Protein AF-A0A3G6NFS5-F1 (afdb_monomer_lite)

Structure (mmCIF, N/CA/C/O backbone):
data_AF-A0A3G6NFS5-F1
#
_entry.id   AF-A0A3G6NFS5-F1
#
loop_
_atom_site.group_PDB
_atom_site.id
_atom_site.type_symbol
_atom_site.label_atom_id
_atom_site.label_alt_id
_atom_site.label_comp_id
_atom_site.label_asym_id
_atom_site.label_entity_id
_atom_site.label_seq_id
_atom_site.pdbx_PDB_ins_code
_atom_site.Cartn_x
_atom_site.Cartn_y
_atom_site.Cartn_z
_atom_site.occupancy
_atom_site.B_iso_or_equiv
_atom_site.auth_seq_id
_atom_site.auth_comp_id
_atom_site.auth_asym_id
_atom_site.auth_atom_id
_atom_site.pdbx_PDB_model_num
ATOM 1 N N . MET A 1 1 ? 0.611 -30.570 -3.300 1.00 66.44 1 MET A N 1
ATOM 2 C CA . MET A 1 1 ? -0.506 -29.615 -3.483 1.00 66.44 1 MET A CA 1
ATOM 3 C C . MET A 1 1 ? -0.122 -28.219 -2.995 1.00 66.44 1 MET A C 1
ATOM 5 O O . MET A 1 1 ? -0.067 -27.314 -3.812 1.00 66.44 1 MET A O 1
ATOM 9 N N . LEU A 1 2 ? 0.277 -28.065 -1.726 1.00 77.44 2 LEU A N 1
ATOM 10 C CA . LEU A 1 2 ? 1.018 -26.889 -1.236 1.00 77.44 2 LEU A CA 1
ATOM 11 C C . LEU A 1 2 ? 2.212 -26.543 -2.146 1.00 77.44 2 LEU A C 1
ATOM 13 O O . LEU A 1 2 ? 2.308 -25.428 -2.649 1.00 77.44 2 LEU A O 1
ATOM 17 N N . ASN A 1 3 ? 3.039 -27.552 -2.446 1.00 80.50 3 ASN A N 1
ATOM 18 C CA . ASN A 1 3 ? 4.167 -27.415 -3.370 1.00 80.50 3 ASN A CA 1
ATOM 19 C C . ASN A 1 3 ? 3.717 -26.956 -4.763 1.00 80.50 3 ASN A C 1
ATOM 21 O O . ASN A 1 3 ? 4.341 -26.085 -5.328 1.00 80.50 3 ASN A O 1
ATOM 25 N N . TYR A 1 4 ? 2.577 -27.427 -5.289 1.00 78.00 4 TYR A N 1
ATOM 26 C CA . TYR A 1 4 ? 2.126 -27.005 -6.622 1.00 78.00 4 TYR A CA 1
ATOM 27 C C . TYR A 1 4 ? 1.915 -25.489 -6.694 1.00 78.00 4 TYR A C 1
ATOM 29 O O . TYR A 1 4 ? 2.420 -24.853 -7.611 1.00 78.00 4 TYR A O 1
ATOM 37 N N . VAL A 1 5 ? 1.216 -24.894 -5.724 1.00 78.56 5 VAL A N 1
ATOM 38 C CA . VAL A 1 5 ? 0.967 -23.446 -5.751 1.00 78.56 5 VAL A CA 1
ATOM 39 C C . VAL A 1 5 ? 2.258 -22.671 -5.480 1.00 78.56 5 VAL A C 1
ATOM 41 O O . VAL A 1 5 ? 2.588 -21.772 -6.245 1.00 78.56 5 VAL A O 1
ATOM 44 N N . ASN A 1 6 ? 3.029 -23.058 -4.462 1.00 81.94 6 ASN A N 1
ATOM 45 C CA . ASN A 1 6 ? 4.277 -22.365 -4.123 1.00 81.94 6 ASN A CA 1
ATOM 46 C C . ASN A 1 6 ? 5.362 -22.502 -5.217 1.00 81.94 6 ASN A C 1
ATOM 48 O O . ASN A 1 6 ? 6.183 -21.602 -5.370 1.00 81.94 6 ASN A O 1
ATOM 52 N N . ASP A 1 7 ? 5.354 -23.589 -5.997 1.00 83.94 7 ASP A N 1
ATOM 53 C CA . ASP A 1 7 ? 6.323 -23.834 -7.075 1.00 83.94 7 ASP A CA 1
ATOM 54 C C . ASP A 1 7 ? 5.907 -23.161 -8.396 1.00 83.94 7 ASP A C 1
ATOM 56 O O . ASP A 1 7 ? 6.768 -22.763 -9.180 1.00 83.94 7 ASP A O 1
ATOM 60 N N . ASN A 1 8 ? 4.600 -23.023 -8.664 1.00 82.19 8 ASN A N 1
ATOM 61 C CA . ASN A 1 8 ? 4.094 -22.459 -9.927 1.00 82.19 8 ASN A CA 1
ATOM 62 C C . ASN A 1 8 ? 3.773 -20.959 -9.850 1.00 82.19 8 ASN A C 1
ATOM 64 O O . ASN A 1 8 ? 3.689 -20.301 -10.886 1.00 82.19 8 ASN A O 1
ATOM 68 N N . TYR A 1 9 ? 3.622 -20.400 -8.648 1.00 79.56 9 TYR A N 1
ATOM 69 C CA . TYR A 1 9 ? 3.323 -18.987 -8.439 1.00 79.56 9 TYR A CA 1
ATOM 70 C C . TYR A 1 9 ? 4.420 -18.362 -7.581 1.00 79.56 9 TYR A C 1
ATOM 72 O O . TYR A 1 9 ? 4.454 -18.525 -6.368 1.00 79.56 9 TYR A O 1
ATOM 80 N N . LYS A 1 10 ? 5.326 -17.626 -8.235 1.00 70.00 10 LYS A N 1
ATOM 81 C CA . LYS A 1 10 ? 6.578 -17.089 -7.665 1.00 70.00 10 LYS A CA 1
ATOM 82 C C . LYS A 1 10 ? 6.409 -16.328 -6.341 1.00 70.00 10 LYS A C 1
ATOM 84 O O . LYS A 1 10 ? 7.317 -16.337 -5.511 1.00 70.00 10 LYS A O 1
ATOM 89 N N . ASP A 1 11 ? 5.264 -15.678 -6.156 1.00 72.75 11 ASP A N 1
ATOM 90 C CA . ASP A 1 11 ? 4.953 -14.882 -4.968 1.00 72.75 11 ASP A CA 1
ATOM 91 C C . ASP A 1 11 ? 3.931 -15.553 -4.037 1.00 72.75 11 ASP A C 1
ATOM 93 O O . ASP A 1 11 ? 3.622 -15.024 -2.965 1.00 72.75 11 ASP A O 1
ATOM 97 N N . ALA A 1 12 ? 3.433 -16.737 -4.402 1.00 73.06 12 ALA A N 1
ATOM 98 C CA . ALA A 1 12 ? 2.614 -17.542 -3.519 1.00 73.06 12 ALA A CA 1
ATOM 99 C C . ALA A 1 12 ? 3.511 -18.196 -2.461 1.00 73.06 12 ALA A C 1
ATOM 101 O O . ALA A 1 12 ? 4.362 -19.039 -2.737 1.00 73.06 12 ALA A O 1
ATOM 102 N N . LYS A 1 13 ? 3.329 -17.756 -1.216 1.00 78.88 13 LYS A N 1
ATOM 103 C CA . LYS A 1 13 ? 3.957 -18.334 -0.024 1.00 78.88 13 LYS A CA 1
ATOM 104 C C . LYS A 1 13 ? 2.868 -18.850 0.902 1.00 78.88 13 LYS A C 1
ATOM 106 O O . LYS A 1 13 ? 2.708 -18.351 2.015 1.00 78.88 13 LYS A O 1
ATOM 111 N N . LEU A 1 14 ? 2.059 -19.783 0.401 1.00 85.19 14 LEU A N 1
ATOM 112 C CA . LEU A 1 14 ? 0.955 -20.335 1.175 1.00 85.19 14 LEU A CA 1
ATOM 113 C C . LEU A 1 14 ? 1.502 -21.161 2.334 1.00 85.19 14 LEU A C 1
ATOM 115 O O . LEU A 1 14 ? 2.482 -21.893 2.180 1.00 85.19 14 LEU A O 1
ATOM 119 N N . SER A 1 15 ? 0.859 -21.040 3.492 1.00 87.75 15 SER A N 1
ATOM 120 C CA . SER A 1 15 ? 1.007 -22.012 4.566 1.00 87.75 15 SER A CA 1
ATOM 121 C C . SER A 1 15 ? 0.162 -23.254 4.266 1.00 87.75 15 SER A C 1
ATOM 123 O O . SER A 1 15 ? -0.689 -23.258 3.373 1.00 87.75 15 SER A O 1
ATOM 125 N N . GLU A 1 16 ? 0.363 -24.314 5.043 1.00 86.62 16 GLU A N 1
ATOM 126 C CA . GLU A 1 16 ? -0.478 -25.510 4.973 1.00 86.62 16 GLU A CA 1
ATOM 127 C C . GLU A 1 16 ? -1.952 -25.200 5.294 1.00 86.62 16 GLU A C 1
ATOM 129 O O . GLU A 1 16 ? -2.852 -25.695 4.620 1.00 86.62 16 GLU A O 1
ATOM 134 N N . SER A 1 17 ? -2.206 -24.306 6.253 1.00 86.81 17 SER A N 1
ATOM 135 C CA . SER A 1 17 ? -3.550 -23.832 6.616 1.00 86.81 17 SER A CA 1
ATOM 136 C C . SER A 1 17 ? -4.218 -23.055 5.473 1.00 86.81 17 SER A C 1
ATOM 138 O O . SER A 1 17 ? -5.357 -23.354 5.095 1.00 86.81 17 SER A O 1
ATOM 140 N N . ALA A 1 18 ? -3.498 -22.111 4.860 1.00 86.81 18 ALA A N 1
ATOM 141 C CA . ALA A 1 18 ? -3.973 -21.376 3.690 1.00 86.81 18 ALA A CA 1
ATOM 142 C C . ALA A 1 18 ? -4.267 -22.310 2.516 1.00 86.81 18 ALA A C 1
ATOM 144 O O . ALA A 1 18 ? -5.305 -22.169 1.874 1.00 86.81 18 ALA A O 1
ATOM 145 N N . ALA A 1 19 ? -3.386 -23.278 2.252 1.00 85.81 19 ALA A N 1
ATOM 146 C CA . ALA A 1 19 ? -3.613 -24.276 1.218 1.00 85.81 19 ALA A CA 1
ATOM 147 C C . ALA A 1 19 ? -4.880 -25.093 1.512 1.00 85.81 19 ALA A C 1
ATOM 149 O O . ALA A 1 19 ? -5.733 -25.212 0.641 1.00 85.81 19 ALA A O 1
ATOM 150 N N . ASN A 1 20 ? -5.059 -25.589 2.737 1.00 87.00 20 ASN A N 1
ATOM 151 C CA . ASN A 1 20 ? -6.257 -26.346 3.113 1.00 87.00 20 ASN A CA 1
ATOM 152 C C . ASN A 1 20 ? -7.546 -25.524 2.950 1.00 87.00 20 ASN A C 1
ATOM 154 O O . ASN A 1 20 ? -8.548 -26.051 2.474 1.00 87.00 20 ASN A O 1
ATOM 158 N N . THR A 1 21 ? -7.505 -24.233 3.286 1.00 87.06 21 THR A N 1
ATOM 159 C CA . THR A 1 21 ? -8.632 -23.306 3.085 1.00 87.06 21 THR A CA 1
ATOM 160 C C . THR A 1 21 ? -8.921 -23.077 1.602 1.00 87.06 21 THR A C 1
ATOM 162 O O . THR A 1 21 ? -10.071 -23.107 1.190 1.00 87.06 21 THR A O 1
ATOM 165 N N . LEU A 1 22 ? -7.890 -22.897 0.775 1.00 87.50 22 LEU A N 1
ATOM 166 C CA . LEU A 1 22 ? -8.049 -22.774 -0.673 1.00 87.50 22 LEU A CA 1
ATOM 167 C C . LEU A 1 22 ? -8.646 -24.048 -1.287 1.00 87.50 22 LEU A C 1
ATOM 169 O O . LEU A 1 22 ? -9.484 -23.975 -2.172 1.00 87.50 22 LEU A O 1
ATOM 173 N N . TYR A 1 23 ? -8.224 -25.228 -0.838 1.00 85.00 23 TYR A N 1
ATOM 174 C CA . TYR A 1 23 ? -8.702 -26.486 -1.415 1.00 85.00 23 TYR A CA 1
ATOM 175 C C . TYR A 1 23 ? -10.076 -26.915 -0.907 1.00 85.00 23 TYR A C 1
ATOM 177 O O . TYR A 1 23 ? -10.724 -27.723 -1.569 1.00 85.00 23 TYR A O 1
ATOM 185 N N . SER A 1 24 ? -10.561 -26.364 0.207 1.00 85.44 24 SER A N 1
ATOM 186 C CA . SER A 1 24 ? -11.952 -26.576 0.618 1.00 85.44 24 SER A CA 1
ATOM 187 C C . SER A 1 24 ? -12.955 -25.871 -0.303 1.00 85.44 24 SER A C 1
ATOM 189 O O . SER A 1 24 ? -14.132 -26.220 -0.274 1.00 85.44 24 SER A O 1
ATOM 191 N N . THR A 1 25 ? -12.501 -24.938 -1.153 1.00 84.00 25 THR A N 1
ATOM 192 C CA . THR A 1 25 ? -13.323 -24.283 -2.186 1.00 84.00 25 THR A CA 1
ATOM 193 C C . THR A 1 25 ? -13.264 -24.986 -3.547 1.00 84.00 25 THR A C 1
ATOM 195 O O . THR A 1 25 ? -13.782 -24.455 -4.525 1.00 84.00 25 THR A O 1
ATOM 198 N N . LEU A 1 26 ? -12.632 -26.167 -3.635 1.00 85.31 26 LEU A N 1
ATOM 199 C CA . LEU A 1 26 ? -12.507 -26.929 -4.880 1.00 85.31 26 LEU A CA 1
ATOM 200 C C . LEU A 1 26 ? -13.889 -27.302 -5.436 1.00 85.31 26 LEU A C 1
ATOM 202 O O . LEU A 1 26 ? -14.597 -28.126 -4.860 1.00 85.31 26 LEU A O 1
ATOM 206 N N . GLU A 1 27 ? -14.212 -26.767 -6.608 1.00 84.12 27 GLU A N 1
ATOM 207 C CA . GLU A 1 27 ? -15.441 -27.054 -7.347 1.00 84.12 27 GLU A CA 1
ATOM 208 C C . GLU A 1 27 ? -15.076 -27.382 -8.801 1.00 84.12 27 GLU A C 1
ATOM 210 O O . GLU A 1 27 ? -14.190 -26.759 -9.388 1.00 84.12 27 GLU A O 1
ATOM 215 N N . ASP A 1 28 ? -15.672 -28.436 -9.367 1.00 86.69 28 ASP A N 1
ATOM 216 C CA . ASP A 1 28 ? -15.389 -28.912 -10.734 1.00 86.69 28 ASP A CA 1
ATOM 217 C C . ASP A 1 28 ? -13.890 -29.090 -11.060 1.00 86.69 28 ASP A C 1
ATOM 219 O O . ASP A 1 28 ? -13.415 -28.832 -12.171 1.00 86.69 28 ASP A O 1
ATOM 223 N N . GLY A 1 29 ? -13.112 -29.531 -10.065 1.00 81.69 29 GLY A N 1
ATOM 224 C CA . GLY A 1 29 ? -11.671 -29.752 -10.200 1.00 81.69 29 GLY A CA 1
ATOM 225 C C . GLY A 1 29 ? -10.836 -28.468 -10.278 1.00 81.69 29 GLY A C 1
ATOM 226 O O . GLY A 1 29 ? -9.665 -28.536 -10.657 1.00 81.69 29 GLY A O 1
ATOM 227 N N . LYS A 1 30 ? -11.402 -27.307 -9.925 1.00 83.62 30 LYS A N 1
ATOM 228 C CA . LYS A 1 30 ? -10.717 -26.009 -9.935 1.00 83.62 30 LYS A CA 1
ATOM 229 C C . LYS A 1 30 ? -10.880 -25.284 -8.602 1.00 83.62 30 LYS A C 1
ATOM 231 O O . LYS A 1 30 ? -11.936 -25.310 -7.985 1.00 83.62 30 LYS A O 1
ATOM 236 N N . VAL A 1 31 ? -9.809 -24.629 -8.169 1.00 86.44 31 VAL A N 1
ATOM 237 C CA . VAL A 1 31 ? -9.829 -23.662 -7.063 1.00 86.44 31 VAL A CA 1
ATOM 238 C C . VAL A 1 31 ? -9.689 -22.257 -7.630 1.00 86.44 31 VAL A C 1
ATOM 240 O O . VAL A 1 31 ? -9.015 -22.060 -8.646 1.00 86.44 31 VAL A O 1
ATOM 243 N N . ASP A 1 32 ? -10.288 -21.273 -6.967 1.00 87.19 32 ASP A N 1
ATOM 244 C CA . ASP A 1 32 ? -10.145 -19.873 -7.357 1.00 87.19 32 ASP A CA 1
ATOM 245 C C . ASP A 1 32 ? -8.913 -19.242 -6.694 1.00 87.19 32 ASP A C 1
ATOM 247 O O . ASP A 1 32 ? -8.949 -18.708 -5.586 1.00 87.19 32 ASP A O 1
ATOM 251 N N . LEU A 1 33 ? -7.790 -19.299 -7.409 1.00 89.44 33 LEU A N 1
ATOM 252 C CA . LEU A 1 33 ? -6.522 -18.721 -6.963 1.00 89.44 33 LEU A CA 1
ATOM 253 C C . LEU A 1 33 ? -6.535 -17.184 -6.917 1.00 89.44 33 LEU A C 1
ATOM 255 O O . LEU A 1 33 ? -5.607 -16.590 -6.366 1.00 89.44 33 LEU A O 1
ATOM 259 N N . ASN A 1 34 ? -7.557 -16.534 -7.485 1.00 90.69 34 ASN A N 1
ATOM 260 C CA . ASN A 1 34 ? -7.680 -15.079 -7.475 1.00 90.69 34 ASN A CA 1
ATOM 261 C C . ASN A 1 34 ? -8.389 -14.544 -6.224 1.00 90.69 34 ASN A C 1
ATOM 263 O O . ASN A 1 34 ? -8.548 -13.330 -6.097 1.00 90.69 34 ASN A O 1
ATOM 267 N N . GLN A 1 35 ? -8.804 -15.415 -5.303 1.00 91.44 35 GLN A N 1
ATOM 268 C CA . GLN A 1 35 ? -9.389 -14.986 -4.038 1.00 91.44 35 GLN A CA 1
ATOM 269 C C . GLN A 1 35 ? -8.326 -14.485 -3.072 1.00 91.44 35 GLN A C 1
ATOM 271 O O . GLN A 1 35 ? -7.204 -14.999 -3.035 1.00 91.44 35 GLN A O 1
ATOM 276 N N . LEU A 1 36 ? -8.726 -13.514 -2.253 1.00 93.00 36 LEU A N 1
ATOM 277 C CA . LEU A 1 36 ? -7.959 -13.007 -1.126 1.00 93.00 36 LEU A CA 1
ATOM 278 C C . LEU A 1 36 ? -7.515 -14.159 -0.216 1.00 93.00 36 LEU A C 1
ATOM 280 O O . LEU A 1 36 ? -8.347 -14.927 0.262 1.00 93.00 36 LEU A O 1
ATOM 284 N N . ASN A 1 37 ? -6.219 -14.230 0.083 1.00 92.50 37 ASN A N 1
ATOM 285 C CA . ASN A 1 37 ? -5.670 -15.097 1.116 1.00 92.50 37 ASN A CA 1
ATOM 286 C C . ASN A 1 37 ? -5.734 -14.375 2.480 1.00 92.50 37 ASN A C 1
ATOM 288 O O . ASN A 1 37 ? -4.933 -13.460 2.724 1.00 92.50 37 ASN A O 1
ATOM 292 N N . PRO A 1 38 ? -6.613 -14.795 3.413 1.00 92.12 38 PRO A N 1
ATOM 293 C CA . PRO A 1 38 ? -6.808 -14.101 4.687 1.00 92.12 38 PRO A CA 1
ATOM 294 C C . PRO A 1 38 ? -5.569 -14.095 5.590 1.00 92.12 38 PRO A C 1
ATOM 296 O O . PRO A 1 38 ? -5.440 -13.232 6.456 1.00 92.12 38 PRO A O 1
ATOM 299 N N . GLU A 1 39 ? -4.621 -15.016 5.387 1.00 91.94 39 GLU A N 1
ATOM 300 C CA . GLU A 1 39 ? -3.388 -15.076 6.182 1.00 91.94 39 GLU A CA 1
ATOM 301 C C . GLU A 1 39 ? -2.455 -13.886 5.937 1.00 91.94 39 GLU A C 1
ATOM 303 O O . GLU A 1 39 ? -1.514 -13.670 6.701 1.00 91.94 39 GLU A O 1
ATOM 308 N N . THR A 1 40 ? -2.714 -13.100 4.894 1.00 92.62 40 THR A N 1
ATOM 309 C CA . THR A 1 40 ? -1.936 -11.903 4.557 1.00 92.62 40 THR A CA 1
ATOM 310 C C . THR A 1 40 ? -2.475 -10.627 5.204 1.00 92.62 40 THR A C 1
ATOM 312 O O . THR A 1 40 ? -1.805 -9.598 5.178 1.00 92.62 40 THR A O 1
ATOM 315 N N . LEU A 1 41 ? -3.642 -10.692 5.850 1.00 94.00 41 LEU A N 1
ATOM 316 C CA . LEU A 1 41 ? -4.264 -9.539 6.494 1.00 94.00 41 LEU A CA 1
ATOM 317 C C . LEU A 1 41 ? -3.549 -9.141 7.785 1.00 94.00 41 LEU A C 1
ATOM 319 O O . LEU A 1 41 ? -3.094 -9.988 8.562 1.00 94.00 41 LEU A O 1
ATOM 323 N N . ASN A 1 42 ? -3.515 -7.832 8.040 1.00 93.62 42 ASN A N 1
ATOM 324 C CA . ASN A 1 42 ? -3.005 -7.227 9.271 1.00 93.62 42 ASN A CA 1
ATOM 325 C C . ASN A 1 42 ? -1.542 -7.606 9.598 1.00 93.62 42 ASN A C 1
ATOM 327 O O . ASN A 1 42 ? -1.160 -7.711 10.766 1.00 93.62 42 ASN A O 1
ATOM 331 N N . LYS A 1 43 ? -0.719 -7.874 8.571 1.00 92.31 43 LYS A N 1
ATOM 332 C CA . LYS A 1 43 ? 0.685 -8.318 8.713 1.00 92.31 43 LYS A CA 1
ATOM 333 C C . LYS A 1 43 ? 1.716 -7.192 8.644 1.00 92.31 43 LYS A C 1
ATOM 335 O O . LYS A 1 43 ? 2.915 -7.465 8.754 1.00 92.31 43 LYS A O 1
ATOM 340 N N . ASN A 1 44 ? 1.253 -5.962 8.462 1.00 92.25 44 ASN A N 1
ATOM 341 C CA . ASN A 1 44 ? 2.074 -4.776 8.283 1.00 92.25 44 ASN A CA 1
ATOM 342 C C . ASN A 1 44 ? 2.202 -3.975 9.598 1.00 92.25 44 ASN A C 1
ATOM 344 O O . ASN A 1 44 ? 1.708 -4.384 10.658 1.00 92.25 44 ASN A O 1
ATOM 348 N N . LEU A 1 45 ? 2.938 -2.859 9.568 1.00 91.81 45 LEU A N 1
ATOM 349 C CA . LEU A 1 45 ? 3.229 -2.059 10.759 1.00 91.81 45 LEU A CA 1
ATOM 350 C C . LEU A 1 45 ? 1.944 -1.663 11.490 1.00 91.81 45 LEU A C 1
ATOM 352 O O . LEU A 1 45 ? 0.935 -1.309 10.886 1.00 91.81 45 LEU A O 1
ATOM 356 N N . PHE A 1 46 ? 2.002 -1.713 12.822 1.00 93.75 46 PHE A N 1
ATOM 357 C CA . PHE A 1 46 ? 0.883 -1.414 13.721 1.00 93.75 46 PHE A CA 1
ATOM 358 C C . PHE A 1 46 ? -0.356 -2.318 13.566 1.00 93.75 46 PHE A C 1
ATOM 360 O O . PHE A 1 46 ? -1.403 -1.990 14.123 1.00 93.75 46 PHE A O 1
ATOM 367 N N . GLY A 1 47 ? -0.226 -3.462 12.882 1.00 93.44 47 GLY A N 1
ATOM 368 C CA . GLY A 1 47 ? -1.321 -4.414 12.673 1.00 93.44 47 GLY A CA 1
ATOM 369 C C . GLY A 1 47 ? -2.285 -4.002 11.563 1.00 93.44 47 GLY A C 1
ATOM 370 O O . GLY A 1 47 ? -3.414 -4.475 11.535 1.00 93.44 47 GLY A O 1
ATOM 371 N N . TYR A 1 48 ? -1.856 -3.107 10.678 1.00 95.62 48 TYR A N 1
ATOM 372 C CA . TYR A 1 48 ? -2.610 -2.683 9.505 1.00 95.62 48 TYR A CA 1
ATOM 373 C C . TYR A 1 48 ? -2.364 -3.622 8.310 1.00 95.62 48 TYR A C 1
ATOM 375 O O . TYR A 1 48 ? -1.494 -4.496 8.357 1.00 95.62 48 TYR A O 1
ATOM 383 N N . ASN A 1 49 ? -3.130 -3.448 7.235 1.00 95.19 49 ASN A N 1
ATOM 384 C CA . ASN A 1 49 ? -3.042 -4.230 6.003 1.00 95.19 49 ASN A CA 1
ATOM 385 C C . ASN A 1 49 ? -1.981 -3.700 5.039 1.00 95.19 49 ASN A C 1
ATOM 387 O O . ASN A 1 49 ? -1.294 -4.499 4.420 1.00 95.19 49 ASN A O 1
ATOM 391 N N . TYR A 1 50 ? -1.821 -2.383 4.926 1.00 93.62 50 TYR A N 1
ATOM 392 C CA . TYR A 1 50 ? -0.988 -1.745 3.887 1.00 93.62 50 TYR A CA 1
ATOM 393 C C . TYR A 1 50 ? 0.348 -1.119 4.346 1.00 93.62 50 TYR A C 1
ATOM 395 O O . TYR A 1 50 ? 1.293 -1.140 3.576 1.00 93.62 50 TYR A O 1
ATOM 403 N N . PRO A 1 51 ? 0.501 -0.569 5.569 1.00 88.81 51 PRO A N 1
ATOM 404 C CA . PRO A 1 51 ? 1.733 0.077 6.046 1.00 88.81 51 PRO A CA 1
ATOM 405 C C . PRO A 1 51 ? 2.969 -0.842 6.166 1.00 88.81 51 PRO A C 1
ATOM 407 O O . PRO A 1 51 ? 3.322 -1.209 7.282 1.00 88.81 51 PRO A O 1
ATOM 410 N N . ASP A 1 52 ? 3.610 -1.193 5.042 1.00 82.88 52 ASP A N 1
ATOM 411 C CA . ASP A 1 52 ? 4.873 -1.943 4.807 1.00 82.88 52 ASP A CA 1
ATOM 412 C C . ASP A 1 52 ? 4.690 -2.862 3.569 1.00 82.88 52 ASP A C 1
ATOM 414 O O . ASP A 1 52 ? 3.598 -2.988 3.027 1.00 82.88 52 ASP A O 1
ATOM 418 N N . GLY A 1 53 ? 5.741 -3.507 3.062 1.00 79.00 53 GLY A N 1
ATOM 419 C CA . GLY A 1 53 ? 5.715 -4.251 1.792 1.00 79.00 53 GLY A CA 1
ATOM 420 C C . GLY A 1 53 ? 4.907 -5.562 1.773 1.00 79.00 53 GLY A C 1
ATOM 421 O O . GLY A 1 53 ? 5.073 -6.355 0.841 1.00 79.00 53 GLY A O 1
ATOM 422 N N . LYS A 1 54 ? 4.082 -5.851 2.791 1.00 84.06 54 LYS A N 1
ATOM 423 C CA . LYS A 1 54 ? 3.289 -7.092 2.910 1.00 84.06 54 LYS A CA 1
ATOM 424 C C . LYS A 1 54 ? 1.792 -6.843 2.737 1.00 84.06 54 LYS A C 1
ATOM 426 O O . LYS A 1 54 ? 0.994 -7.245 3.581 1.00 84.06 54 LYS A O 1
ATOM 431 N N . ASN A 1 55 ? 1.434 -6.208 1.627 1.00 89.44 55 ASN A N 1
ATOM 432 C CA . ASN A 1 55 ? 0.040 -6.001 1.244 1.00 89.44 55 ASN A CA 1
ATOM 433 C C . ASN A 1 55 ? -0.768 -7.299 1.273 1.00 89.44 55 ASN A C 1
ATOM 435 O O . ASN A 1 55 ? -0.180 -8.374 1.087 1.00 89.44 55 ASN A O 1
ATOM 439 N N . PRO A 1 56 ? -2.102 -7.209 1.451 1.00 93.94 56 PRO A N 1
ATOM 440 C CA . PRO A 1 56 ? -2.966 -8.355 1.250 1.00 93.94 56 PRO A CA 1
ATOM 441 C C . PRO A 1 56 ? -2.678 -8.974 -0.115 1.00 93.94 56 PRO A C 1
ATOM 443 O O . PRO A 1 56 ? -2.405 -8.263 -1.084 1.00 93.94 56 PRO A O 1
ATOM 446 N N . ARG A 1 57 ? -2.683 -10.302 -0.185 1.00 93.06 57 ARG A N 1
ATOM 447 C CA . ARG A 1 57 ? -2.443 -11.034 -1.429 1.00 93.06 57 ARG A CA 1
ATOM 448 C C . ARG A 1 57 ? -3.559 -12.007 -1.695 1.00 93.06 57 ARG A C 1
ATOM 450 O O . ARG A 1 57 ? -4.179 -12.523 -0.767 1.00 93.06 57 ARG A O 1
ATOM 457 N N . LYS A 1 58 ? -3.743 -12.315 -2.966 1.00 93.62 58 LYS A N 1
ATOM 458 C CA . LYS A 1 58 ? -4.538 -13.454 -3.401 1.00 93.62 58 LYS A CA 1
ATOM 459 C C . LYS A 1 58 ? -3.771 -14.758 -3.167 1.00 93.62 58 LY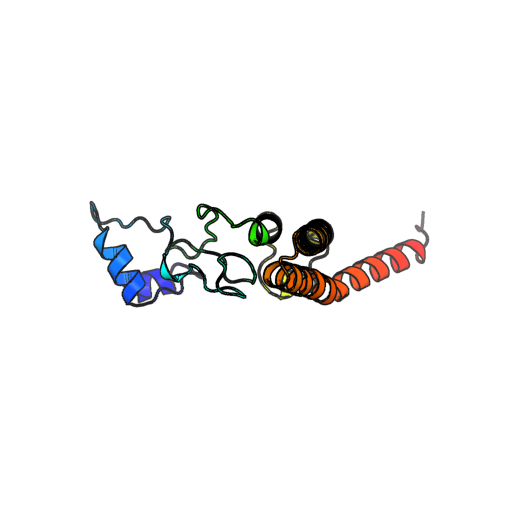S A C 1
ATOM 461 O O . LYS A 1 58 ? -2.561 -14.752 -2.916 1.00 93.62 58 LYS A O 1
ATOM 466 N N . TYR A 1 59 ? -4.444 -15.893 -3.309 1.00 91.44 59 TYR A N 1
ATOM 467 C CA . TYR A 1 59 ? -3.797 -17.207 -3.243 1.00 91.44 59 TYR A CA 1
ATOM 468 C C . TYR A 1 59 ? -2.747 -17.439 -4.344 1.00 91.44 59 TYR A C 1
ATOM 470 O O . TYR A 1 59 ? -1.784 -18.169 -4.114 1.00 91.44 59 TYR A O 1
ATOM 478 N N . ASN A 1 60 ? -2.875 -16.775 -5.497 1.00 89.88 60 ASN A N 1
ATOM 479 C CA . ASN A 1 60 ? -1.865 -16.762 -6.563 1.00 89.88 60 ASN A CA 1
ATOM 480 C C . ASN A 1 60 ? -0.624 -15.893 -6.243 1.00 89.88 60 ASN A C 1
ATOM 482 O O . ASN A 1 60 ? 0.307 -15.838 -7.043 1.00 89.88 60 ASN A O 1
ATOM 486 N N . GLY A 1 61 ? -0.602 -15.205 -5.095 1.00 88.56 61 GLY A N 1
ATOM 487 C CA . GLY A 1 61 ? 0.507 -14.358 -4.660 1.00 88.56 61 GLY A CA 1
ATOM 488 C C . GLY A 1 61 ? 0.478 -12.916 -5.173 1.00 88.56 61 GLY A C 1
ATOM 489 O O . GLY A 1 61 ? 1.304 -12.123 -4.730 1.00 88.56 61 GLY A O 1
ATOM 490 N N . GLU A 1 62 ? -0.450 -12.527 -6.045 1.00 89.25 62 GLU A N 1
ATOM 491 C CA . GLU A 1 62 ? -0.607 -11.133 -6.481 1.00 89.25 62 GLU A CA 1
ATOM 492 C C . GLU A 1 62 ? -1.159 -10.246 -5.361 1.00 89.25 62 GLU A C 1
ATOM 494 O O . GLU A 1 62 ? -1.927 -10.714 -4.518 1.00 89.25 62 GLU A O 1
ATOM 499 N N . SER A 1 63 ? -0.817 -8.953 -5.380 1.00 90.88 63 SER A N 1
ATOM 500 C CA . SER A 1 63 ? -1.430 -7.948 -4.505 1.00 90.88 63 SER A CA 1
ATOM 501 C C . SER A 1 63 ? -2.958 -7.946 -4.648 1.00 90.88 63 SER A C 1
ATOM 503 O O . SER A 1 63 ? -3.505 -8.017 -5.754 1.00 90.88 63 SER A O 1
ATOM 505 N N . ASP A 1 64 ? -3.648 -7.814 -3.522 1.00 92.81 64 ASP A N 1
ATOM 506 C CA . ASP A 1 64 ? -5.094 -7.690 -3.430 1.00 92.81 64 ASP A CA 1
ATOM 507 C C . ASP A 1 64 ? -5.460 -6.367 -2.742 1.00 92.81 64 ASP A C 1
ATOM 509 O O . ASP A 1 64 ? -5.087 -6.104 -1.600 1.00 92.81 64 ASP A O 1
ATOM 513 N N . TYR A 1 65 ? -6.201 -5.525 -3.459 1.00 93.69 65 TYR A N 1
ATOM 514 C CA . TYR A 1 65 ? -6.655 -4.212 -2.997 1.00 93.69 65 TYR A CA 1
ATOM 515 C C . TYR A 1 65 ? -8.168 -4.169 -2.734 1.00 93.69 65 TYR A C 1
ATOM 517 O O . TYR A 1 65 ? -8.758 -3.088 -2.707 1.00 93.69 65 TYR A O 1
ATOM 525 N N . SER A 1 66 ? -8.816 -5.330 -2.587 1.00 94.38 66 SER A N 1
ATOM 526 C CA . SER A 1 66 ? -10.247 -5.444 -2.272 1.00 94.38 66 SER A CA 1
ATOM 527 C C . SER A 1 66 ? -10.569 -5.112 -0.813 1.00 94.38 66 SER A C 1
ATOM 529 O O . SER A 1 66 ? -11.692 -4.710 -0.506 1.00 94.38 66 SER A O 1
ATOM 531 N N . VAL A 1 67 ? -9.592 -5.225 0.092 1.00 94.94 67 VAL A N 1
ATOM 532 C CA . VAL A 1 67 ? -9.770 -4.889 1.508 1.00 94.94 67 VAL A CA 1
ATOM 533 C C . VAL A 1 67 ? -9.772 -3.377 1.690 1.00 94.94 67 VAL A C 1
ATOM 535 O O . VAL A 1 67 ? -8.792 -2.699 1.383 1.00 94.94 67 VAL A O 1
ATOM 538 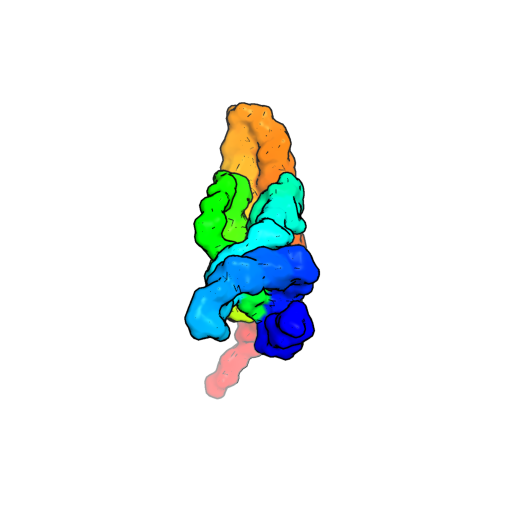N N . ALA A 1 68 ? -10.870 -2.840 2.218 1.00 95.56 68 ALA A N 1
ATOM 539 C CA . ALA A 1 68 ? -11.007 -1.408 2.445 1.00 95.56 68 ALA A CA 1
ATOM 540 C C . ALA A 1 68 ? -9.933 -0.897 3.434 1.00 95.56 68 ALA A C 1
ATOM 542 O O . ALA A 1 68 ? -9.855 -1.408 4.554 1.00 95.56 68 ALA A O 1
ATOM 543 N N . PRO A 1 69 ? -9.109 0.099 3.054 1.00 96.50 69 PRO A N 1
ATOM 544 C CA . PRO A 1 69 ? -8.120 0.680 3.957 1.00 96.50 69 PRO A CA 1
ATOM 545 C C . PRO A 1 69 ? -8.797 1.535 5.035 1.00 96.50 69 PRO A C 1
ATOM 547 O O . PRO A 1 69 ? -9.773 2.240 4.766 1.00 96.50 69 PRO A O 1
ATOM 550 N N . THR A 1 70 ? -8.241 1.539 6.248 1.00 97.12 70 THR A N 1
ATOM 551 C CA . THR A 1 70 ? -8.557 2.585 7.233 1.00 97.12 70 THR A CA 1
ATOM 552 C C . THR A 1 70 ? -7.988 3.935 6.787 1.00 97.12 70 THR A C 1
ATOM 554 O O . THR A 1 70 ? -7.147 4.005 5.893 1.00 97.12 70 THR A O 1
ATOM 557 N N . GLU A 1 71 ? -8.412 5.038 7.411 1.00 97.38 71 GLU A N 1
ATOM 558 C CA . GLU A 1 71 ? -7.984 6.383 6.997 1.00 97.38 71 GLU A CA 1
ATOM 559 C C . GLU A 1 71 ? -6.456 6.549 6.938 1.00 97.38 71 GLU A C 1
ATOM 561 O O . GLU A 1 71 ? -5.934 7.090 5.965 1.00 97.38 71 GLU A O 1
ATOM 566 N N . ILE A 1 72 ? -5.736 6.050 7.947 1.00 96.94 72 ILE A N 1
ATOM 567 C CA . ILE A 1 72 ? -4.270 6.132 7.987 1.00 96.94 72 ILE A CA 1
ATOM 568 C C . ILE A 1 72 ? -3.600 5.253 6.924 1.00 96.94 72 ILE A C 1
ATOM 570 O O . ILE A 1 72 ? -2.465 5.508 6.526 1.00 96.94 72 ILE A O 1
ATOM 574 N N . GLU A 1 73 ? -4.304 4.236 6.435 1.00 97.44 73 GLU A N 1
ATOM 575 C CA . GLU A 1 73 ? -3.822 3.344 5.388 1.00 97.44 73 GLU A CA 1
ATOM 576 C C . GLU A 1 73 ? -4.099 3.877 3.985 1.00 97.44 73 GLU A C 1
ATOM 578 O O . GLU A 1 73 ? -3.399 3.475 3.062 1.00 97.44 73 GLU A O 1
ATOM 583 N N . VAL A 1 74 ? -5.059 4.794 3.797 1.00 98.06 74 VAL A N 1
ATOM 584 C CA . VAL A 1 74 ? -5.408 5.340 2.471 1.00 98.06 74 VAL A CA 1
ATOM 585 C C . VAL A 1 74 ? -4.182 5.870 1.713 1.00 98.06 74 VAL A C 1
ATOM 587 O O . VAL A 1 74 ? -4.029 5.514 0.541 1.00 98.06 74 VAL A O 1
ATOM 590 N N . PRO A 1 75 ? -3.269 6.664 2.314 1.00 97.62 75 PRO A N 1
ATOM 591 C CA . PRO A 1 75 ? -2.085 7.112 1.589 1.00 97.62 75 PRO A CA 1
ATOM 592 C C . PRO A 1 75 ? -1.160 5.961 1.185 1.00 97.62 75 PRO A C 1
ATOM 594 O O . PRO A 1 75 ? -0.602 6.005 0.091 1.00 97.62 75 PRO A O 1
ATOM 597 N N . VAL A 1 76 ? -1.015 4.935 2.032 1.00 95.25 76 VAL A N 1
ATOM 598 C CA . VAL A 1 76 ? -0.181 3.759 1.732 1.00 95.25 76 VAL A CA 1
ATOM 599 C C . VAL A 1 76 ? -0.806 2.932 0.613 1.00 95.25 76 VAL A C 1
ATOM 601 O O . VAL A 1 76 ? -0.149 2.616 -0.365 1.00 95.25 76 VAL A O 1
ATOM 604 N N . PHE A 1 77 ? -2.110 2.684 0.700 1.00 96.56 77 PHE A N 1
ATOM 605 C CA . PHE A 1 77 ? -2.886 1.984 -0.316 1.00 96.56 77 PHE A CA 1
ATOM 606 C C . PHE A 1 77 ? -2.725 2.620 -1.703 1.00 96.56 77 PHE A C 1
ATOM 608 O O . PHE A 1 77 ? -2.538 1.928 -2.701 1.00 96.56 77 PHE A O 1
ATOM 615 N N . ILE A 1 78 ? -2.791 3.953 -1.784 1.00 96.50 78 ILE A N 1
ATOM 616 C CA . ILE A 1 78 ? -2.595 4.680 -3.045 1.00 96.50 78 ILE A CA 1
ATOM 617 C C . ILE A 1 78 ? -1.137 4.578 -3.510 1.00 96.50 78 ILE A C 1
ATOM 619 O O . ILE A 1 78 ? -0.897 4.335 -4.692 1.00 96.50 78 ILE A O 1
ATOM 623 N N . HIS A 1 79 ? -0.183 4.753 -2.592 1.00 95.62 79 HIS A N 1
ATOM 624 C CA . HIS A 1 79 ? 1.252 4.655 -2.870 1.00 95.62 79 HIS A CA 1
ATOM 625 C C . HIS A 1 79 ? 1.629 3.292 -3.452 1.00 95.62 79 HIS A C 1
ATOM 627 O O . HIS A 1 79 ? 2.230 3.241 -4.526 1.00 95.62 79 HIS A O 1
ATOM 633 N N . ASP A 1 80 ? 1.172 2.207 -2.834 1.00 94.12 80 ASP A N 1
ATOM 634 C CA . ASP A 1 80 ? 1.441 0.853 -3.303 1.00 94.12 80 ASP A CA 1
ATOM 635 C C . ASP A 1 80 ? 0.815 0.587 -4.672 1.00 94.12 80 ASP A C 1
ATOM 637 O O . ASP A 1 80 ? 1.466 0.030 -5.550 1.00 94.12 80 ASP A O 1
ATOM 641 N N . LYS A 1 81 ? -0.421 1.051 -4.912 1.00 93.50 81 LYS A N 1
ATOM 642 C CA . LYS A 1 81 ? -1.053 0.932 -6.237 1.00 93.50 81 LYS A CA 1
ATOM 643 C C . LYS A 1 81 ? -0.273 1.669 -7.318 1.00 93.50 81 LYS A C 1
ATOM 645 O O . LYS A 1 81 ? -0.275 1.244 -8.471 1.00 93.50 81 LYS A O 1
ATOM 650 N N . ASP A 1 82 ? 0.350 2.794 -6.985 1.00 94.75 82 ASP A N 1
ATOM 651 C CA . ASP A 1 82 ? 1.190 3.527 -7.927 1.00 94.75 82 ASP A CA 1
ATOM 652 C C . ASP A 1 82 ? 2.531 2.821 -8.167 1.00 94.75 82 ASP A C 1
ATOM 654 O O . ASP A 1 82 ? 3.014 2.823 -9.300 1.00 94.75 82 ASP A O 1
ATOM 658 N N . TYR A 1 83 ? 3.099 2.164 -7.152 1.00 94.06 83 TYR A N 1
ATOM 659 C CA . TYR A 1 83 ? 4.273 1.300 -7.309 1.00 94.06 83 TYR A CA 1
ATOM 660 C C . TYR A 1 83 ? 3.961 0.079 -8.185 1.00 94.06 83 TYR A C 1
ATOM 662 O O . TYR A 1 83 ? 4.704 -0.196 -9.129 1.00 94.06 83 TYR A O 1
ATOM 670 N N . ASP A 1 84 ? 2.833 -0.593 -7.950 1.00 90.56 84 ASP A N 1
ATOM 671 C CA . ASP A 1 84 ? 2.409 -1.769 -8.715 1.00 90.56 84 ASP A CA 1
ATOM 672 C C . ASP A 1 84 ? 2.173 -1.434 -10.199 1.00 90.56 84 ASP A C 1
ATOM 674 O O . ASP A 1 84 ? 2.629 -2.172 -11.074 1.00 90.56 84 ASP A O 1
ATOM 678 N N . LYS A 1 85 ? 1.575 -0.273 -10.516 1.00 91.81 85 LYS A N 1
ATOM 679 C CA . LYS A 1 85 ? 1.438 0.219 -11.908 1.00 91.81 85 LYS A CA 1
ATOM 680 C C . LYS A 1 85 ? 2.778 0.417 -12.618 1.00 91.81 85 LYS A C 1
ATOM 682 O O . LYS A 1 85 ? 2.841 0.333 -13.840 1.00 91.81 85 LYS A O 1
ATOM 687 N N . LEU A 1 86 ? 3.829 0.738 -11.866 1.00 92.06 86 LEU A N 1
ATOM 688 C CA . LEU A 1 86 ? 5.184 0.941 -12.378 1.00 92.06 86 LEU A CA 1
ATOM 689 C C . LEU A 1 86 ? 6.021 -0.346 -12.336 1.00 92.06 86 LEU A C 1
ATOM 691 O O . LEU A 1 86 ? 7.218 -0.294 -12.622 1.00 92.06 86 LEU A O 1
ATOM 695 N N . HIS A 1 87 ? 5.421 -1.477 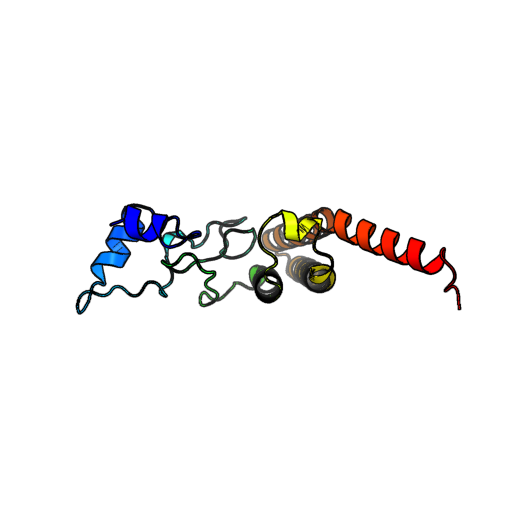-11.941 1.00 89.31 87 HIS A N 1
ATOM 696 C CA . HIS A 1 87 ? 6.113 -2.734 -11.646 1.00 89.31 87 HIS A CA 1
ATOM 697 C C . HIS A 1 87 ? 7.297 -2.541 -10.680 1.00 89.31 87 HIS A C 1
ATOM 699 O O . HIS A 1 87 ? 8.326 -3.217 -10.752 1.00 89.31 87 HIS A O 1
ATOM 705 N N . ALA A 1 88 ? 7.164 -1.572 -9.777 1.00 88.56 88 ALA A N 1
ATOM 706 C CA . ALA A 1 88 ? 8.205 -1.122 -8.877 1.00 88.56 88 ALA A CA 1
ATOM 707 C C . ALA A 1 88 ? 8.145 -1.937 -7.577 1.00 88.56 88 ALA A C 1
ATOM 709 O O . ALA A 1 88 ? 7.620 -1.484 -6.569 1.00 88.56 88 ALA A O 1
ATOM 710 N N . VAL A 1 89 ? 8.678 -3.159 -7.603 1.00 82.06 89 VAL A N 1
ATOM 711 C CA . VAL A 1 89 ? 8.534 -4.109 -6.488 1.00 82.06 89 VAL A CA 1
ATOM 712 C C . VAL A 1 89 ? 9.752 -4.105 -5.558 1.00 82.06 89 VAL A C 1
ATOM 714 O O . VAL A 1 89 ? 10.907 -4.096 -5.993 1.00 82.06 89 VAL A O 1
ATOM 717 N N . GLY A 1 90 ? 9.484 -4.179 -4.253 1.00 79.75 90 GLY A N 1
ATOM 718 C CA . GLY A 1 90 ? 10.481 -4.426 -3.212 1.00 79.75 90 GLY A CA 1
ATOM 719 C C . GLY A 1 90 ? 11.355 -3.223 -2.845 1.00 79.75 90 GLY A C 1
ATOM 720 O O . GLY A 1 90 ? 11.235 -2.120 -3.377 1.00 79.75 90 GLY A O 1
ATOM 721 N N . ALA A 1 91 ? 12.282 -3.450 -1.912 1.00 81.12 91 ALA A N 1
ATOM 722 C CA . ALA A 1 91 ? 13.120 -2.392 -1.345 1.00 81.12 91 ALA A CA 1
ATOM 723 C C . ALA A 1 91 ? 13.985 -1.672 -2.400 1.00 81.12 91 ALA A C 1
ATOM 725 O O . ALA A 1 91 ? 14.209 -0.468 -2.306 1.00 81.12 91 ALA A O 1
ATOM 726 N N . GLY A 1 92 ? 14.435 -2.379 -3.443 1.00 83.44 92 GLY A N 1
ATOM 727 C CA . GLY A 1 92 ? 15.228 -1.780 -4.521 1.00 83.44 92 GLY A CA 1
ATOM 728 C C . GLY A 1 92 ? 14.490 -0.659 -5.260 1.00 83.44 92 GLY A C 1
ATOM 729 O O . GLY A 1 92 ? 15.099 0.364 -5.580 1.00 83.44 92 GLY A O 1
ATOM 730 N N . ALA A 1 93 ? 13.179 -0.808 -5.469 1.00 86.19 93 ALA A N 1
ATOM 731 C CA . ALA A 1 93 ? 12.352 0.226 -6.077 1.00 86.19 93 ALA A CA 1
ATOM 732 C C . ALA A 1 93 ? 12.261 1.480 -5.195 1.00 86.19 93 ALA A C 1
ATOM 734 O O . ALA A 1 93 ? 12.422 2.598 -5.689 1.00 86.19 93 ALA A O 1
ATOM 735 N N . LEU A 1 94 ? 12.100 1.293 -3.882 1.00 87.06 94 LEU A N 1
ATOM 736 C CA . LEU A 1 94 ? 12.054 2.383 -2.909 1.00 87.06 94 LEU A CA 1
ATOM 737 C C . LEU A 1 94 ? 13.337 3.225 -2.924 1.00 87.06 94 LEU A C 1
ATOM 739 O O . LEU A 1 94 ? 13.254 4.452 -2.903 1.00 87.06 94 LEU A O 1
ATOM 743 N N . PHE A 1 95 ? 14.509 2.596 -3.017 1.00 89.75 95 PHE A N 1
ATOM 744 C CA . PHE A 1 95 ? 15.782 3.320 -2.969 1.00 89.75 95 PHE A CA 1
ATOM 745 C C . PHE A 1 95 ? 16.229 3.889 -4.313 1.00 89.75 95 PHE A C 1
ATOM 747 O O . PHE A 1 95 ? 16.881 4.930 -4.320 1.00 89.75 95 PHE A O 1
ATOM 754 N N . ASN A 1 96 ? 15.902 3.236 -5.435 1.00 89.75 96 ASN A N 1
ATOM 755 C CA . ASN A 1 96 ? 16.580 3.501 -6.710 1.00 89.75 96 ASN A CA 1
ATOM 756 C C . ASN A 1 96 ? 15.652 3.866 -7.877 1.00 89.75 96 ASN A C 1
ATOM 758 O O . ASN A 1 96 ? 16.119 4.478 -8.836 1.00 89.75 96 ASN A O 1
ATOM 762 N N . ASN A 1 97 ? 14.358 3.528 -7.834 1.00 91.88 97 ASN A N 1
ATOM 763 C CA . ASN A 1 97 ? 13.472 3.756 -8.977 1.00 91.88 97 ASN A CA 1
ATOM 764 C C . ASN A 1 97 ? 12.973 5.207 -9.008 1.00 91.88 97 ASN A C 1
ATOM 766 O O . ASN A 1 97 ? 12.024 5.567 -8.314 1.00 91.88 97 ASN A O 1
ATOM 770 N N . THR A 1 98 ? 13.582 6.051 -9.838 1.00 93.38 98 THR A N 1
ATOM 771 C CA . THR A 1 98 ? 13.225 7.474 -9.947 1.00 93.38 98 THR A CA 1
ATOM 772 C C . THR A 1 98 ? 11.803 7.716 -10.458 1.00 93.38 98 THR A C 1
ATOM 774 O O . THR A 1 98 ? 11.221 8.746 -10.119 1.00 93.38 98 THR A O 1
ATOM 777 N N . ALA A 1 99 ? 11.198 6.770 -11.188 1.00 93.38 99 ALA A N 1
ATOM 778 C CA . ALA A 1 99 ? 9.813 6.887 -11.653 1.00 93.38 99 ALA A CA 1
ATOM 779 C C . ALA A 1 99 ? 8.799 6.917 -10.493 1.00 93.38 99 ALA A C 1
ATOM 781 O O . ALA A 1 99 ? 7.692 7.427 -10.645 1.00 93.38 99 ALA A O 1
ATOM 782 N N . THR A 1 100 ? 9.189 6.427 -9.312 1.00 95.69 100 THR A N 1
ATOM 783 C CA . THR A 1 100 ? 8.323 6.371 -8.123 1.00 95.69 100 THR A CA 1
ATOM 784 C C . THR A 1 100 ? 8.341 7.642 -7.268 1.00 95.69 100 THR A C 1
ATOM 786 O O . THR A 1 100 ? 7.546 7.758 -6.338 1.00 95.69 100 T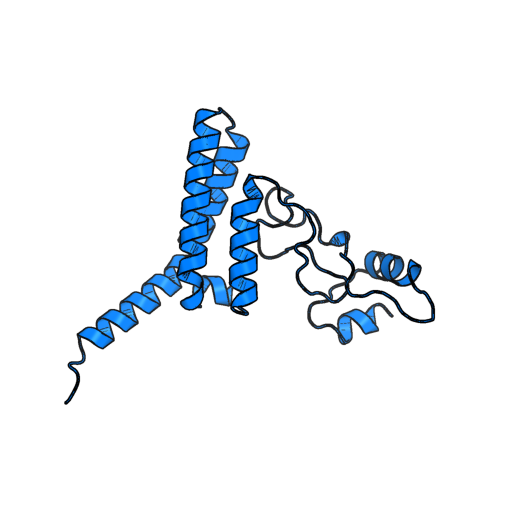HR A O 1
ATOM 789 N N . ILE A 1 101 ? 9.194 8.629 -7.577 1.00 95.19 101 ILE A N 1
ATOM 790 C CA . ILE A 1 101 ? 9.356 9.844 -6.753 1.00 95.19 101 ILE A CA 1
ATOM 791 C C . ILE A 1 101 ? 8.026 10.588 -6.566 1.00 95.19 101 ILE A C 1
ATOM 793 O O . ILE A 1 101 ? 7.708 11.013 -5.459 1.00 95.19 101 ILE A O 1
ATOM 797 N N . ALA A 1 102 ? 7.216 10.695 -7.622 1.00 95.44 102 ALA A N 1
ATOM 798 C CA . ALA A 1 102 ? 5.927 11.377 -7.541 1.00 95.44 102 ALA A CA 1
ATOM 799 C C . ALA A 1 102 ? 4.926 10.655 -6.617 1.00 95.44 102 ALA A C 1
ATOM 801 O O . ALA A 1 102 ? 4.107 11.313 -5.977 1.00 95.44 102 ALA A O 1
ATOM 802 N N . ALA A 1 103 ? 4.977 9.320 -6.545 1.00 96.50 103 ALA A N 1
ATOM 803 C CA . ALA A 1 103 ? 4.158 8.552 -5.609 1.00 96.50 103 ALA A CA 1
ATOM 804 C C . ALA A 1 103 ? 4.615 8.797 -4.163 1.00 96.50 103 ALA A C 1
ATOM 806 O O . ALA A 1 103 ? 3.782 9.038 -3.291 1.00 96.50 103 ALA A O 1
ATOM 807 N N . ASP A 1 104 ? 5.929 8.834 -3.922 1.00 96.50 104 ASP A N 1
ATOM 808 C CA . ASP A 1 104 ? 6.479 9.128 -2.596 1.00 96.50 104 ASP A CA 1
ATOM 809 C C . ASP A 1 104 ? 6.128 10.534 -2.111 1.00 96.50 104 ASP A C 1
ATOM 811 O O . ASP A 1 104 ? 5.784 10.712 -0.947 1.00 96.50 104 ASP A O 1
ATOM 815 N N . ASP A 1 105 ? 6.194 11.537 -2.989 1.00 96.56 105 ASP A N 1
ATOM 816 C CA . ASP A 1 105 ? 5.852 12.917 -2.633 1.00 96.56 105 ASP A CA 1
ATOM 817 C C . ASP A 1 105 ? 4.385 13.034 -2.208 1.00 96.56 105 ASP A C 1
ATOM 819 O O . ASP A 1 105 ? 4.084 13.627 -1.170 1.00 96.56 105 ASP A O 1
ATOM 823 N N . ARG A 1 106 ? 3.471 12.403 -2.960 1.00 97.94 106 ARG A N 1
ATOM 824 C CA . ARG A 1 106 ? 2.045 12.353 -2.600 1.00 97.94 106 ARG A CA 1
ATOM 825 C C . ARG A 1 106 ? 1.815 11.644 -1.271 1.00 97.94 106 ARG A C 1
ATOM 827 O O . ARG A 1 106 ? 0.987 12.095 -0.478 1.00 97.94 106 ARG A O 1
ATOM 834 N N . PHE A 1 107 ? 2.535 10.551 -1.026 1.00 97.50 107 PHE A N 1
ATOM 835 C CA . PHE A 1 107 ? 2.459 9.822 0.233 1.00 97.50 107 PHE A CA 1
ATOM 836 C C . PHE A 1 107 ? 2.904 10.687 1.414 1.00 97.50 107 PHE A C 1
ATOM 838 O O . PHE A 1 107 ? 2.174 10.808 2.397 1.00 97.50 107 PHE A O 1
ATOM 845 N N . VAL A 1 108 ? 4.083 11.307 1.310 1.00 97.56 108 VAL A N 1
ATOM 846 C CA . VAL A 1 108 ? 4.667 12.124 2.383 1.00 97.56 108 VAL A CA 1
ATOM 847 C C . VAL A 1 108 ? 3.774 13.324 2.695 1.00 97.56 108 VAL A C 1
ATOM 849 O O . VAL A 1 108 ? 3.509 13.589 3.867 1.00 97.56 108 VAL A O 1
ATOM 852 N N . ASP A 1 109 ? 3.255 14.004 1.67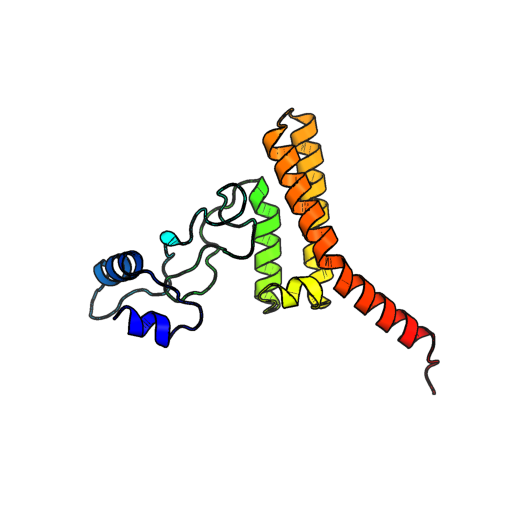0 1.00 98.25 109 ASP A N 1
ATOM 853 C CA . ASP A 1 109 ? 2.308 15.112 1.836 1.00 98.25 109 ASP A CA 1
ATOM 854 C C . ASP A 1 109 ? 1.008 14.660 2.525 1.00 98.25 109 ASP A C 1
ATOM 856 O O . ASP A 1 109 ? 0.554 15.272 3.494 1.00 98.25 109 ASP A O 1
ATOM 860 N N . SER A 1 110 ? 0.434 13.536 2.087 1.00 98.19 110 SER A N 1
ATOM 861 C CA . SER A 1 110 ? -0.793 12.988 2.678 1.00 98.19 110 SER A CA 1
ATOM 862 C C . SER A 1 110 ? -0.594 12.568 4.138 1.00 98.19 110 SER A C 1
ATOM 864 O O . SER A 1 110 ? -1.446 12.850 4.980 1.00 98.19 110 SER A O 1
ATOM 866 N N . MET A 1 111 ? 0.549 11.960 4.468 1.00 98.19 111 MET A N 1
ATOM 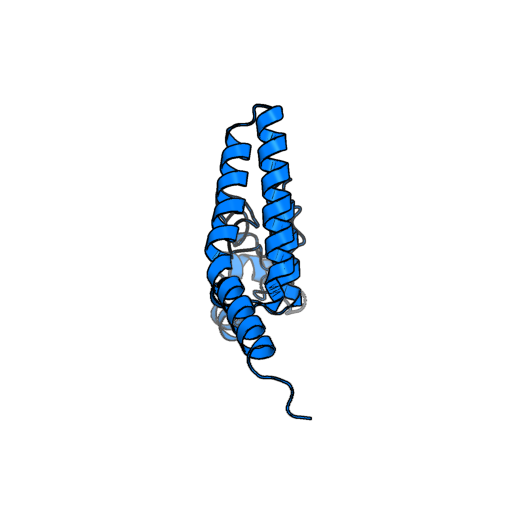867 C CA . MET A 1 111 ? 0.903 11.620 5.849 1.00 98.19 111 MET A CA 1
ATOM 868 C C . MET A 1 111 ? 1.101 12.868 6.717 1.00 98.19 111 MET A C 1
ATOM 870 O O . MET A 1 111 ? 0.662 12.874 7.864 1.00 98.19 111 MET A O 1
ATOM 874 N N . GLY A 1 112 ? 1.685 13.943 6.176 1.00 98.19 112 GLY A N 1
ATOM 875 C CA . GLY A 1 112 ? 1.785 15.232 6.870 1.00 98.19 112 GLY A CA 1
ATOM 876 C C . GLY A 1 112 ? 0.414 15.846 7.173 1.00 98.19 112 GLY A C 1
ATOM 877 O O . GLY A 1 112 ? 0.167 16.299 8.291 1.00 98.19 112 GLY A O 1
ATOM 878 N N . LYS A 1 113 ? -0.523 15.781 6.218 1.00 98.50 113 LYS A N 1
ATOM 879 C CA . LYS A 1 113 ? -1.915 16.223 6.420 1.00 98.50 113 LYS A CA 1
ATOM 880 C C . LYS A 1 113 ? -2.631 15.407 7.497 1.00 98.50 113 LYS A C 1
ATOM 882 O O . LYS A 1 113 ? -3.358 15.984 8.306 1.00 98.50 113 LYS A O 1
ATOM 887 N N . LEU A 1 114 ? -2.415 14.091 7.538 1.00 98.38 114 LEU A N 1
ATOM 888 C CA . LEU A 1 114 ? -2.957 13.229 8.591 1.00 98.38 114 LEU A CA 1
ATOM 889 C C . LEU A 1 114 ? -2.314 13.504 9.955 1.00 98.38 114 LEU A C 1
ATOM 891 O O . LEU A 1 114 ? -3.035 13.591 10.945 1.00 98.38 114 LEU A O 1
ATOM 895 N N . GLU A 1 115 ? -0.994 13.709 10.024 1.00 98.25 115 GLU A N 1
ATOM 896 C CA . GLU A 1 115 ? -0.311 14.129 11.259 1.00 98.25 115 GLU A CA 1
ATOM 897 C C . GLU A 1 115 ? -0.948 15.412 11.815 1.00 98.25 115 GLU A C 1
ATOM 899 O O . GLU A 1 115 ? -1.313 15.470 12.991 1.00 98.25 115 GLU A O 1
ATOM 904 N N . ASP A 1 116 ? -1.146 16.422 10.965 1.00 98.38 116 ASP A N 1
ATOM 905 C CA . ASP A 1 116 ? -1.767 17.690 11.346 1.00 98.38 116 ASP A CA 1
ATOM 906 C C . ASP A 1 116 ? -3.228 17.534 11.780 1.00 98.38 116 ASP A C 1
ATOM 908 O O . ASP A 1 116 ? -3.652 18.166 12.753 1.00 98.38 116 ASP A O 1
ATOM 912 N N . LYS A 1 117 ? -3.998 16.697 11.076 1.00 98.50 117 LYS A N 1
ATOM 913 C CA . LYS A 1 117 ? -5.383 16.369 11.426 1.00 98.50 117 LYS A CA 1
ATOM 914 C C . LYS A 1 117 ? -5.451 15.710 12.806 1.00 98.50 117 LYS A C 1
ATOM 916 O O . LYS A 1 117 ? -6.104 16.242 13.701 1.00 98.50 117 LYS A O 1
ATOM 921 N N . TYR A 1 118 ? -4.722 14.615 13.010 1.00 98.50 118 TYR A N 1
ATOM 922 C CA . TYR A 1 118 ? -4.738 13.863 14.265 1.00 98.50 118 TYR A CA 1
ATOM 923 C C . TYR A 1 118 ? -4.212 14.679 15.444 1.00 98.50 118 TYR A C 1
ATOM 925 O O . TYR A 1 118 ? -4.710 14.532 16.560 1.00 98.50 118 TYR A O 1
ATOM 933 N N . ARG A 1 119 ? -3.265 15.594 15.203 1.00 98.12 119 ARG A N 1
ATOM 934 C CA . ARG A 1 119 ? -2.826 16.565 16.211 1.00 98.12 119 ARG A CA 1
ATOM 935 C C . ARG A 1 119 ? -3.965 17.488 16.651 1.00 98.12 119 ARG A C 1
ATOM 937 O O . ARG A 1 119 ? -4.129 17.701 17.847 1.00 98.12 119 ARG A O 1
ATOM 944 N N . LYS A 1 120 ? -4.756 18.025 15.713 1.00 98.38 120 LYS A N 1
ATOM 945 C CA . LYS A 1 120 ? -5.914 18.891 16.023 1.00 98.38 120 LYS A CA 1
ATOM 946 C C . LYS A 1 120 ? -7.028 18.139 16.754 1.00 98.38 120 LYS A C 1
ATOM 948 O O . LYS A 1 120 ? -7.689 18.719 17.604 1.00 98.38 120 LYS A O 1
ATOM 953 N N . GLU A 1 121 ? -7.208 16.859 16.444 1.00 98.00 121 GLU A N 1
ATOM 954 C CA . GLU A 1 121 ? -8.198 15.981 17.083 1.00 98.00 121 GLU A CA 1
ATOM 955 C C . GLU A 1 121 ? -7.743 15.433 18.448 1.00 98.00 121 GLU A C 1
ATOM 957 O O . GLU A 1 121 ? -8.512 14.760 19.128 1.00 98.00 121 GLU A O 1
ATOM 962 N N . GLY A 1 122 ? -6.491 15.675 18.855 1.00 97.88 122 GLY A N 1
ATOM 963 C CA . GLY A 1 122 ? -5.919 15.106 20.079 1.00 97.88 122 GLY A CA 1
ATOM 964 C C . GLY A 1 122 ? -5.640 13.598 19.999 1.00 97.88 122 GLY A C 1
ATOM 965 O O . GLY A 1 122 ? -5.367 12.961 21.019 1.00 97.88 122 GLY A O 1
ATOM 966 N N . ASN A 1 123 ? -5.673 13.001 18.803 1.00 98.06 123 ASN A N 1
ATOM 967 C CA . ASN A 1 123 ? -5.403 11.580 18.598 1.00 98.06 123 ASN A CA 1
ATOM 968 C C . ASN A 1 123 ? -3.895 11.311 18.479 1.00 98.06 123 ASN A C 1
ATOM 970 O O . ASN A 1 123 ? -3.346 11.076 17.399 1.00 98.06 123 ASN A O 1
ATOM 974 N N . ASN A 1 124 ? -3.212 11.320 19.624 1.00 97.31 124 ASN A N 1
ATOM 975 C CA . ASN A 1 124 ? -1.755 11.177 19.688 1.00 97.31 124 ASN A CA 1
ATOM 976 C C . ASN A 1 124 ? -1.240 9.859 19.090 1.00 97.31 124 ASN A C 1
ATOM 978 O O . ASN A 1 124 ? -0.160 9.841 18.498 1.00 97.31 124 ASN A O 1
ATOM 982 N N . LYS A 1 125 ? -1.998 8.759 19.211 1.00 97.56 125 LYS A N 1
ATOM 983 C CA . LYS A 1 125 ? -1.598 7.455 18.660 1.00 97.56 125 LYS A CA 1
ATOM 984 C C . LYS A 1 125 ? -1.514 7.515 17.135 1.00 97.56 125 LYS A C 1
ATOM 986 O O . LYS A 1 125 ? -0.462 7.199 16.583 1.00 97.56 125 LYS A O 1
ATOM 991 N N . LEU A 1 126 ? -2.589 7.940 16.466 1.00 97.75 126 LEU A N 1
ATOM 992 C CA . LEU A 1 126 ? -2.609 8.026 15.003 1.00 97.75 126 LEU A CA 1
ATOM 993 C C . LEU A 1 126 ? -1.657 9.109 14.484 1.00 97.75 126 LEU A C 1
ATOM 995 O O . LEU A 1 126 ? -0.983 8.893 13.481 1.00 97.75 126 LEU A O 1
ATOM 999 N N . MET A 1 127 ? -1.515 10.225 15.206 1.00 98.19 127 MET A N 1
ATOM 1000 C CA . MET A 1 127 ? -0.528 11.260 14.885 1.00 98.19 127 MET A CA 1
ATOM 1001 C C . MET A 1 127 ? 0.899 10.689 14.845 1.00 98.19 127 MET A C 1
ATOM 1003 O O . MET A 1 127 ? 1.624 10.904 13.874 1.00 98.19 127 MET A O 1
ATOM 1007 N N . ILE A 1 128 ? 1.314 9.946 15.880 1.00 97.94 128 ILE A N 1
ATOM 1008 C CA . ILE A 1 128 ? 2.654 9.338 15.937 1.00 97.94 128 ILE A CA 1
ATOM 1009 C C . ILE A 1 128 ? 2.833 8.315 14.812 1.00 97.94 128 ILE A C 1
ATOM 1011 O O . ILE A 1 128 ? 3.887 8.292 14.177 1.00 97.94 128 ILE A O 1
ATOM 1015 N N . GLN A 1 129 ? 1.817 7.494 14.539 1.00 97.81 129 GLN A N 1
ATOM 1016 C CA . GLN A 1 129 ? 1.870 6.516 13.450 1.00 97.81 129 GLN A CA 1
ATOM 1017 C C . GLN A 1 129 ? 2.038 7.199 12.085 1.00 97.81 129 GLN A C 1
ATOM 1019 O O . GLN A 1 129 ? 2.963 6.849 11.354 1.00 97.81 129 GLN A O 1
ATOM 1024 N N . ALA A 1 130 ? 1.232 8.221 11.773 1.00 97.69 130 ALA A N 1
ATOM 1025 C CA . ALA A 1 130 ? 1.328 8.976 10.520 1.00 97.69 130 ALA A CA 1
ATOM 1026 C C . ALA A 1 130 ? 2.717 9.612 10.352 1.00 97.69 130 ALA A C 1
ATOM 1028 O O . ALA A 1 130 ? 3.342 9.513 9.294 1.00 97.69 130 ALA A O 1
ATOM 1029 N N . LYS A 1 131 ? 3.255 10.174 11.439 1.00 97.56 131 LYS A N 1
ATOM 1030 C CA . LYS A 1 131 ? 4.600 10.752 11.481 1.00 97.56 131 LYS A CA 1
ATOM 1031 C C . LYS A 1 131 ? 5.701 9.728 11.208 1.00 97.56 131 LYS A C 1
ATOM 1033 O O . LYS A 1 131 ? 6.630 10.025 10.457 1.00 97.56 131 LYS A O 1
ATOM 1038 N N . ILE A 1 132 ? 5.626 8.542 11.821 1.00 97.25 132 ILE A N 1
ATOM 1039 C CA . ILE A 1 132 ? 6.596 7.457 11.602 1.00 97.25 132 ILE A CA 1
ATOM 1040 C C . ILE A 1 132 ? 6.559 7.010 10.141 1.00 97.25 132 ILE A C 1
ATOM 1042 O O . ILE A 1 132 ? 7.613 6.932 9.513 1.00 97.25 132 ILE A O 1
ATOM 1046 N N . LEU A 1 133 ? 5.365 6.775 9.591 1.00 96.62 133 LEU A N 1
ATOM 1047 C CA . LEU A 1 133 ? 5.195 6.322 8.210 1.00 96.62 133 LEU A CA 1
ATOM 1048 C C . LEU A 1 133 ? 5.716 7.362 7.208 1.00 96.62 133 LEU A C 1
ATOM 1050 O O . LEU A 1 133 ? 6.577 7.049 6.385 1.00 96.62 133 LEU A O 1
ATOM 1054 N N . GLY A 1 134 ? 5.269 8.617 7.325 1.00 96.75 134 GLY A N 1
ATOM 1055 C CA . GLY A 1 134 ? 5.681 9.709 6.439 1.00 96.75 134 GLY A CA 1
ATOM 1056 C C . GLY A 1 134 ? 7.190 9.962 6.464 1.00 96.75 134 GLY A C 1
ATOM 1057 O O . GLY A 1 134 ? 7.834 10.040 5.416 1.00 96.75 134 GLY A O 1
ATOM 1058 N N . ARG A 1 135 ? 7.789 10.045 7.660 1.00 96.06 135 ARG A N 1
ATOM 1059 C CA . ARG A 1 135 ? 9.239 10.262 7.796 1.00 96.06 135 ARG A CA 1
ATOM 1060 C C . ARG A 1 135 ? 10.047 9.054 7.343 1.00 96.06 135 ARG A C 1
ATOM 1062 O O . ARG A 1 135 ? 11.061 9.244 6.679 1.00 96.06 135 ARG A O 1
ATOM 1069 N N . GLY A 1 136 ? 9.593 7.844 7.669 1.00 94.06 136 GLY A N 1
ATOM 1070 C CA . GLY A 1 136 ? 10.239 6.600 7.263 1.00 94.06 136 GLY A CA 1
ATOM 1071 C C . GLY A 1 136 ? 10.389 6.514 5.746 1.00 94.06 136 GLY A C 1
ATOM 1072 O O . GLY A 1 136 ? 11.508 6.359 5.251 1.00 94.06 136 GLY A O 1
ATOM 1073 N N . LEU A 1 137 ? 9.294 6.720 5.003 1.00 93.88 137 LEU A N 1
ATOM 1074 C CA . LEU A 1 137 ? 9.341 6.725 3.540 1.00 93.88 137 LEU A CA 1
ATOM 1075 C C . LEU A 1 137 ? 10.193 7.882 2.999 1.00 93.88 137 LEU A C 1
ATOM 1077 O O . LEU A 1 137 ? 11.029 7.676 2.117 1.00 93.88 137 LEU A O 1
ATOM 1081 N N . ASN A 1 138 ? 10.030 9.098 3.536 1.00 94.31 138 ASN A N 1
ATOM 1082 C CA . ASN A 1 138 ? 10.798 10.252 3.067 1.00 94.31 138 ASN A CA 1
ATOM 1083 C C . ASN A 1 138 ? 12.310 10.008 3.183 1.00 94.31 138 ASN A C 1
ATOM 1085 O O . ASN A 1 138 ? 13.043 10.270 2.230 1.00 94.31 138 ASN A O 1
ATOM 1089 N N . SER A 1 139 ? 12.768 9.458 4.312 1.00 93.38 139 SER A N 1
ATOM 1090 C CA . SER A 1 139 ? 14.166 9.080 4.524 1.00 93.38 139 SER A CA 1
ATOM 1091 C C . SER A 1 139 ? 14.615 7.964 3.579 1.00 93.38 139 SER A C 1
ATOM 1093 O O . SER A 1 139 ? 15.664 8.094 2.949 1.00 93.38 139 SER A O 1
ATOM 1095 N N . ALA A 1 140 ? 13.818 6.903 3.423 1.00 91.75 140 ALA A N 1
ATOM 1096 C CA . ALA A 1 140 ? 14.160 5.785 2.545 1.00 91.75 140 ALA A CA 1
ATOM 1097 C C . ALA A 1 140 ? 14.208 6.178 1.055 1.00 91.75 140 ALA A C 1
ATOM 1099 O O . ALA A 1 140 ? 15.003 5.630 0.301 1.00 91.75 140 ALA A O 1
ATOM 1100 N N . SER A 1 141 ? 13.419 7.168 0.628 1.00 92.69 141 SER A N 1
ATOM 1101 C CA . SER A 1 141 ? 13.390 7.648 -0.762 1.00 92.69 141 SER A CA 1
ATOM 1102 C C . SER A 1 141 ? 14.528 8.614 -1.134 1.00 92.69 141 SER A C 1
ATOM 1104 O O . SER A 1 141 ? 14.666 8.977 -2.303 1.00 92.69 141 SER A O 1
ATOM 1106 N N . GLN A 1 142 ? 15.355 9.065 -0.180 1.00 93.62 142 GLN A N 1
ATOM 1107 C CA . GLN A 1 142 ? 16.405 10.058 -0.460 1.00 93.62 142 GLN A CA 1
ATOM 1108 C C . GLN A 1 142 ? 17.458 9.613 -1.491 1.00 93.62 142 GLN A C 1
ATOM 1110 O O . GLN A 1 142 ? 17.827 10.448 -2.324 1.00 93.62 142 GLN A O 1
ATOM 1115 N N . PRO A 1 143 ? 17.938 8.352 -1.511 1.00 92.81 143 PRO A N 1
ATOM 1116 C CA . PRO A 1 143 ? 18.973 7.939 -2.458 1.00 92.81 143 PRO A CA 1
ATOM 1117 C C . PRO A 1 143 ? 18.581 8.180 -3.925 1.00 92.81 143 PRO A C 1
ATOM 1119 O O . PRO A 1 143 ? 19.317 8.860 -4.641 1.00 92.81 143 PRO A O 1
ATOM 1122 N N . LYS A 1 144 ? 17.381 7.772 -4.365 1.00 92.31 144 LYS A N 1
ATOM 1123 C CA . LYS A 1 144 ? 16.900 8.038 -5.739 1.00 92.31 144 LYS A CA 1
ATOM 1124 C C . LYS A 1 144 ? 16.751 9.523 -6.063 1.00 92.31 144 LYS A C 1
ATOM 1126 O O . LYS A 1 144 ? 16.971 9.925 -7.206 1.00 92.31 144 LYS A O 1
ATOM 1131 N N . ARG A 1 145 ? 16.437 10.366 -5.075 1.00 91.94 145 ARG A N 1
ATOM 1132 C CA . ARG A 1 145 ? 16.389 11.829 -5.261 1.00 91.94 145 ARG A CA 1
ATOM 1133 C C . ARG A 1 145 ? 17.784 12.407 -5.491 1.00 91.94 145 ARG A C 1
ATOM 1135 O O . ARG A 1 145 ? 17.944 13.342 -6.273 1.00 91.94 145 ARG A O 1
ATOM 1142 N N . GLN A 1 146 ? 18.803 11.851 -4.843 1.00 90.44 146 GLN A N 1
ATOM 1143 C CA . GLN A 1 146 ? 20.185 12.235 -5.107 1.00 90.44 146 GLN A CA 1
ATOM 1144 C C . GLN A 1 146 ? 20.646 11.756 -6.490 1.00 90.44 146 GLN A C 1
ATOM 1146 O O . GLN A 1 146 ? 21.311 12.509 -7.205 1.00 90.44 146 GLN A O 1
ATOM 1151 N N . THR A 1 147 ? 20.230 10.556 -6.903 1.00 88.44 147 THR A N 1
ATOM 1152 C CA . THR A 1 147 ? 20.493 10.020 -8.246 1.00 88.44 147 THR A CA 1
ATOM 1153 C C . THR A 1 147 ? 19.965 10.953 -9.334 1.00 88.44 147 THR A C 1
ATOM 1155 O O . THR A 1 147 ? 20.732 11.370 -10.201 1.00 88.44 147 THR A O 1
ATOM 1158 N N . ILE A 1 148 ? 18.692 11.366 -9.265 1.00 88.25 148 ILE A N 1
ATOM 1159 C CA . ILE A 1 148 ? 18.118 12.251 -10.290 1.00 88.25 148 ILE A CA 1
ATOM 1160 C C . ILE A 1 148 ? 18.782 13.638 -10.304 1.00 88.25 148 ILE A C 1
ATOM 1162 O O . ILE A 1 148 ? 19.049 14.175 -11.376 1.00 88.25 148 ILE A O 1
ATOM 1166 N N . LYS A 1 149 ? 19.153 14.188 -9.137 1.00 87.94 149 LYS A N 1
ATOM 1167 C CA . LYS A 1 149 ? 19.927 15.441 -9.048 1.00 87.94 149 LYS A CA 1
ATOM 1168 C C . LYS A 1 149 ? 21.293 15.329 -9.727 1.00 87.94 149 LYS A C 1
ATOM 1170 O O . LYS A 1 149 ? 21.704 16.263 -10.410 1.00 87.94 149 LYS A O 1
ATOM 1175 N N . SER A 1 150 ? 21.989 14.204 -9.553 1.00 87.50 150 SER A N 1
ATOM 1176 C CA . SER A 1 150 ? 23.279 13.950 -10.207 1.00 87.50 150 SER A CA 1
ATOM 1177 C C . SER A 1 150 ? 23.137 13.897 -11.730 1.00 87.50 150 SER A C 1
ATOM 1179 O O . SER A 1 150 ? 23.906 14.549 -12.435 1.00 87.50 150 SER A O 1
ATOM 1181 N N . ILE A 1 151 ? 22.113 13.195 -12.231 1.00 85.94 151 ILE A N 1
ATOM 1182 C CA . ILE A 1 151 ? 21.813 13.100 -13.668 1.00 85.94 151 ILE A CA 1
ATOM 1183 C C . ILE A 1 151 ? 21.524 14.488 -14.253 1.00 85.94 151 ILE A C 1
ATOM 1185 O O . ILE A 1 151 ? 22.118 14.868 -15.259 1.00 85.94 151 ILE A O 1
ATOM 1189 N N . LEU A 1 152 ? 20.666 15.275 -13.595 1.00 85.19 152 LEU A N 1
ATOM 1190 C CA . LEU A 1 152 ? 20.336 16.633 -14.037 1.00 85.19 152 LEU A CA 1
ATOM 1191 C C . LEU A 1 152 ? 21.562 17.549 -14.034 1.00 85.19 152 LEU A C 1
ATOM 1193 O O . LEU A 1 152 ? 21.781 18.282 -14.994 1.00 85.19 152 LEU A O 1
ATOM 1197 N N . LYS A 1 153 ? 22.396 17.483 -12.987 1.00 87.25 153 LYS A N 1
ATOM 1198 C CA . LYS A 1 153 ? 23.638 18.261 -12.920 1.00 87.25 153 LYS A CA 1
ATOM 1199 C C . LYS A 1 153 ? 24.562 17.920 -14.088 1.00 87.25 153 LYS A C 1
ATOM 1201 O O . LYS A 1 153 ? 25.052 18.840 -14.730 1.00 87.25 153 LYS A O 1
ATOM 1206 N N . GLN A 1 154 ? 24.750 16.631 -14.382 1.00 81.31 154 GLN A N 1
ATOM 1207 C CA . GLN A 1 154 ? 25.561 16.178 -15.514 1.00 81.31 154 GLN A CA 1
ATOM 1208 C C . GLN A 1 154 ? 25.012 16.697 -16.848 1.00 81.31 154 GLN A C 1
ATOM 1210 O O . GLN A 1 154 ? 25.768 17.285 -17.617 1.00 81.31 154 GLN A O 1
ATOM 1215 N N . ALA A 1 155 ? 23.704 16.566 -17.083 1.00 79.88 155 ALA A N 1
ATOM 1216 C CA . ALA A 1 155 ? 23.049 17.032 -18.306 1.00 79.88 155 ALA A CA 1
ATOM 1217 C C . ALA A 1 155 ? 23.168 18.551 -18.526 1.00 79.88 155 ALA A C 1
ATOM 1219 O O . ALA A 1 155 ? 23.210 19.001 -19.664 1.00 79.88 155 ALA A O 1
ATOM 1220 N N . ILE A 1 156 ? 23.245 19.339 -17.450 1.00 77.25 156 ILE A N 1
ATOM 1221 C CA . ILE A 1 156 ? 23.465 20.791 -17.523 1.00 77.25 156 ILE A CA 1
ATOM 1222 C C . ILE A 1 156 ? 24.955 21.117 -17.736 1.00 77.25 156 ILE A C 1
ATOM 1224 O O . ILE A 1 156 ? 25.278 22.093 -18.408 1.00 77.25 156 ILE A O 1
ATOM 1228 N N . THR A 1 157 ? 25.876 20.322 -17.175 1.00 74.56 157 THR A N 1
ATOM 1229 C CA . THR A 1 157 ? 27.329 20.548 -17.305 1.00 74.56 157 THR A CA 1
ATOM 1230 C C . THR A 1 157 ? 27.938 20.058 -18.618 1.00 74.56 157 THR A C 1
ATOM 1232 O O . THR A 1 157 ? 28.992 20.562 -18.997 1.00 74.56 157 THR A O 1
ATOM 1235 N N . PHE A 1 158 ? 27.309 19.113 -19.321 1.00 57.84 158 PHE A N 1
ATOM 1236 C CA . PHE A 1 158 ? 27.664 18.793 -20.703 1.00 57.84 158 PHE A CA 1
ATOM 1237 C C . PHE A 1 158 ? 26.858 19.713 -21.629 1.00 57.84 158 PHE A C 1
ATOM 1239 O O . PHE A 1 158 ? 25.661 19.481 -21.799 1.00 57.84 158 PHE A O 1
ATOM 1246 N N . PRO A 1 159 ? 27.450 20.762 -22.232 1.00 55.94 159 PRO A N 1
ATOM 1247 C CA . PRO A 1 159 ? 26.728 21.521 -23.236 1.00 55.94 159 PRO A CA 1
ATOM 1248 C C . PRO A 1 159 ? 26.406 20.576 -24.396 1.00 55.94 159 PRO A C 1
ATOM 1250 O O . PRO A 1 159 ? 27.271 19.826 -24.850 1.00 55.94 159 PRO A O 1
ATOM 1253 N N . SER A 1 160 ? 25.154 20.612 -24.855 1.00 53.84 160 SER A N 1
ATOM 1254 C CA . SER A 1 160 ? 24.720 20.042 -26.131 1.00 53.84 160 SER A CA 1
ATOM 1255 C C . SER A 1 160 ? 25.755 20.387 -27.200 1.00 53.84 160 SER A C 1
ATOM 1257 O O . SER A 1 160 ? 25.801 21.530 -27.659 1.00 53.84 160 SER A O 1
ATOM 1259 N N . ILE A 1 161 ? 26.580 19.418 -27.596 1.00 56.97 161 ILE A N 1
ATOM 1260 C CA . ILE A 1 161 ? 27.367 19.531 -28.819 1.00 56.97 161 ILE A CA 1
ATOM 1261 C C . ILE A 1 161 ? 26.323 19.550 -29.937 1.00 56.97 161 ILE A C 1
ATOM 1263 O O . ILE A 1 161 ? 25.637 18.553 -30.156 1.00 56.97 161 ILE A O 1
ATOM 1267 N N . ARG A 1 162 ? 26.103 20.737 -30.514 1.00 50.62 162 ARG A N 1
ATOM 1268 C CA . ARG A 1 162 ? 25.362 20.896 -31.768 1.00 50.62 162 ARG A CA 1
ATOM 1269 C C . ARG A 1 162 ? 26.107 20.198 -32.893 1.00 50.62 162 ARG A C 1
ATOM 1271 O O . ARG A 1 162 ? 27.354 20.296 -32.894 1.00 50.62 162 ARG A O 1
#

Foldseek 3Di:
DQCVLCVVQVQQPDDPVLVVVQCVCQDPNDGDQQDWRCVLQLPAPPSHQFNDQSHTAGNSRHHDLPDDGDLLCVLRSQLVVQCVVVVQHDLCSLQAVLSSVVSLVSSLVSLVVQLVVCVVVVVVPSNVVSVCSSVVSVVSNVNNVVVVVVVVVVVVVDPPPD

Organism: Chryseobacterium carnipullorum (NCBI:txid1124835)

Sequence (162 aa):
MLNYVNDNYKDAKLSESAANTLYSTLEDGKVDLNQLNPETLNKNLFGYNYPDGKNPRKYNGESDYSVAPTEIEVPVFIHDKDYDKLHAVGAGALFNNTATIAADDRFVDSMGKLEDKYRKEGNNKLMIQAKILGRGLNSASQPKRQTIKSILKQAITFPSIR

Secondary structure (DSSP, 8-state):
-HHHHHHHSTT----HHHHHHHHTT-BTTB--TTSEEGGGTT-SGGG-SSSSS---EETTS-B---SPPPGGGHHHHHHHHHHHHTT--HHHHHHH-GGGHHHHHHHHHHHHHHHHHHHHTT-HHHHHHHHHHHHHHHHHTHHHHHHHHHHHHHHHHS----

Radius of gyration: 19.85 Å; chains: 1; bounding box: 43×51×52 Å

pLDDT: mean 89.58, std 9.04, range [50.62, 98.5]